Protein AF-A0AAW3F704-F1 (afdb_monomer)

Radius of gyration: 22.55 Å; Cα contacts (8 Å, |Δi|>4): 50; chains: 1; bounding box: 44×55×63 Å

pLDDT: mean 74.62, std 16.4, range [36.03, 94.19]

Foldseek 3Di:
DDDDPPPPPPDPPDPPDDQVLVVDDPVCVVVVVPVLSSVLSRLLVVLVVLLVVLVVLLVVQVVCVVVVHGPDDPVVNVVSVVSNVVSVVSSVVSVVVVVVVVVVVVVVVVVVVVVVD

Structure (mmCIF, N/CA/C/O backbone):
data_AF-A0AAW3F704-F1
#
_entry.id   AF-A0AAW3F704-F1
#
loop_
_atom_site.group_PDB
_atom_site.id
_atom_site.type_symbol
_atom_site.label_atom_id
_atom_site.label_alt_id
_atom_site.label_comp_id
_atom_site.label_asym_id
_atom_site.label_entity_id
_atom_site.label_seq_id
_atom_site.pdbx_PDB_ins_code
_atom_site.Cartn_x
_atom_site.Cartn_y
_atom_site.Cartn_z
_atom_site.occupancy
_atom_site.B_iso_or_equiv
_atom_site.auth_seq_id
_atom_site.auth_comp_id
_atom_site.auth_asym_id
_atom_site.auth_atom_id
_atom_site.pdbx_PDB_model_num
ATOM 1 N N . MET A 1 1 ? -9.699 45.723 25.770 1.00 36.03 1 MET A N 1
ATOM 2 C CA . MET A 1 1 ? -9.445 45.287 24.378 1.00 36.03 1 MET A CA 1
ATOM 3 C C . MET A 1 1 ? -8.127 44.525 24.354 1.00 36.03 1 MET A C 1
ATOM 5 O O . MET A 1 1 ? -7.084 45.159 24.415 1.00 36.03 1 MET A O 1
ATOM 9 N N . CYS A 1 2 ? -8.163 43.190 24.350 1.00 38.41 2 CYS A N 1
ATOM 10 C CA . CYS A 1 2 ? -6.965 42.377 24.109 1.00 38.41 2 CYS A CA 1
ATOM 11 C C . CYS A 1 2 ? -6.758 42.265 22.597 1.00 38.41 2 CYS A C 1
ATOM 13 O O . CYS A 1 2 ? -7.669 41.840 21.892 1.00 38.41 2 CYS A O 1
ATOM 15 N N . LYS A 1 3 ? -5.590 42.683 22.104 1.00 41.91 3 LYS A N 1
ATOM 16 C CA . LYS A 1 3 ? -5.168 42.447 20.721 1.00 41.91 3 LYS A CA 1
ATOM 17 C C . LYS A 1 3 ? -4.599 41.034 20.641 1.00 41.91 3 LYS A C 1
ATOM 19 O O . LYS A 1 3 ? -3.663 40.712 21.364 1.00 41.91 3 LYS A O 1
ATOM 24 N N . THR A 1 4 ? -5.189 40.194 19.803 1.00 47.50 4 THR A N 1
ATOM 25 C CA . THR A 1 4 ? -4.637 38.890 19.439 1.00 47.50 4 THR A CA 1
ATOM 26 C C . THR A 1 4 ? -3.734 39.071 18.228 1.00 47.50 4 THR A C 1
ATOM 28 O O . THR A 1 4 ? -4.213 39.065 17.095 1.00 47.50 4 THR A O 1
ATOM 31 N N . ASP A 1 5 ? -2.433 39.217 18.461 1.00 47.72 5 ASP A N 1
ATOM 32 C CA . ASP A 1 5 ? -1.430 39.003 17.420 1.00 47.72 5 ASP A CA 1
ATOM 33 C C . ASP A 1 5 ? -1.253 37.490 17.255 1.00 47.72 5 ASP A C 1
ATOM 35 O O . ASP A 1 5 ? -0.447 36.852 17.928 1.00 47.72 5 ASP A O 1
ATOM 39 N N . SER A 1 6 ? -2.081 36.887 16.402 1.00 49.78 6 SER A N 1
ATOM 40 C CA . SER A 1 6 ? -1.952 35.482 16.015 1.00 49.78 6 SER A CA 1
ATOM 41 C C . SER A 1 6 ? -1.479 35.396 14.569 1.00 49.78 6 SER A C 1
ATOM 43 O O . SER A 1 6 ? -2.197 34.979 13.667 1.00 49.78 6 SER A O 1
ATOM 45 N N . THR A 1 7 ? -0.239 35.816 14.340 1.00 51.12 7 THR A N 1
ATOM 46 C CA . THR A 1 7 ? 0.554 35.335 13.207 1.00 51.12 7 THR A CA 1
ATOM 47 C C . THR A 1 7 ? 1.442 34.211 13.719 1.00 51.12 7 THR A C 1
ATOM 49 O O . THR A 1 7 ? 2.647 34.375 13.901 1.00 51.12 7 THR A O 1
ATOM 52 N N . LEU A 1 8 ? 0.827 33.058 13.996 1.00 46.28 8 LEU A N 1
ATOM 53 C CA . LEU A 1 8 ? 1.556 31.796 14.006 1.00 46.28 8 LEU A CA 1
ATOM 54 C C . LEU A 1 8 ? 2.045 31.588 12.574 1.00 46.28 8 LEU A C 1
ATOM 56 O O . LEU A 1 8 ? 1.279 31.195 11.696 1.00 46.28 8 LEU A O 1
ATOM 60 N N . GLY A 1 9 ? 3.309 31.940 12.331 1.00 42.88 9 GLY A N 1
ATOM 61 C CA . GLY A 1 9 ? 3.998 31.563 11.109 1.00 42.88 9 GLY A CA 1
ATOM 62 C C . GLY A 1 9 ? 3.819 30.064 10.930 1.00 42.88 9 GLY A C 1
ATOM 63 O O . GLY A 1 9 ? 4.140 29.296 11.838 1.00 42.88 9 GLY A O 1
ATOM 64 N N . ALA A 1 10 ? 3.230 29.663 9.804 1.00 46.06 10 ALA A N 1
ATOM 65 C CA . ALA A 1 10 ? 3.120 28.267 9.434 1.00 46.06 10 ALA A CA 1
ATOM 66 C C . ALA A 1 10 ? 4.542 27.703 9.418 1.00 46.06 10 ALA A C 1
ATOM 68 O O . ALA A 1 10 ? 5.316 27.995 8.507 1.00 46.06 10 ALA A O 1
ATOM 69 N N . ALA A 1 11 ? 4.914 26.979 10.476 1.00 49.53 11 ALA A N 1
ATOM 70 C CA . ALA A 1 11 ? 6.173 26.266 10.513 1.00 49.53 11 ALA A CA 1
ATOM 71 C C . ALA A 1 11 ? 6.177 25.368 9.280 1.00 49.53 11 ALA A C 1
ATOM 73 O O . ALA A 1 11 ? 5.261 24.569 9.091 1.00 49.53 11 ALA A O 1
ATOM 74 N N . GLU A 1 12 ? 7.153 25.571 8.404 1.00 46.78 12 GLU A N 1
ATOM 75 C CA . GLU A 1 12 ? 7.319 24.776 7.201 1.00 46.78 12 GLU A CA 1
ATOM 76 C C . GLU A 1 12 ? 7.592 23.336 7.658 1.00 46.78 12 GLU A C 1
ATOM 78 O O . GLU A 1 12 ? 8.701 22.988 8.071 1.00 46.78 12 GLU A O 1
ATOM 83 N N . ILE A 1 13 ? 6.539 22.513 7.706 1.00 55.41 13 ILE A N 1
ATOM 84 C CA . ILE A 1 13 ? 6.641 21.118 8.124 1.00 55.41 13 ILE A CA 1
ATOM 85 C C . ILE A 1 13 ? 7.405 20.407 7.015 1.00 55.41 13 ILE A C 1
ATOM 87 O O . ILE A 1 13 ? 6.827 19.981 6.013 1.00 55.41 13 ILE A O 1
ATOM 91 N N . LYS A 1 14 ? 8.727 20.294 7.180 1.00 49.22 14 LYS A N 1
ATOM 92 C CA . LYS A 1 14 ? 9.530 19.434 6.315 1.00 49.22 14 LYS A CA 1
ATOM 93 C C . LYS A 1 14 ? 8.952 18.021 6.406 1.00 49.22 14 LYS A C 1
ATOM 95 O O . LYS A 1 14 ? 8.786 17.513 7.519 1.00 49.22 14 LYS A O 1
ATOM 100 N N . PRO A 1 15 ? 8.626 17.381 5.271 1.00 56.09 15 PRO A N 1
ATOM 101 C CA . PRO A 1 15 ? 8.110 16.026 5.299 1.00 56.09 15 PRO A CA 1
ATOM 102 C C . PRO A 1 15 ? 9.142 15.124 5.981 1.00 56.09 15 PRO A C 1
ATOM 104 O O . PRO A 1 15 ? 10.310 15.103 5.597 1.00 56.09 15 PRO A O 1
ATOM 107 N N . VAL A 1 16 ? 8.695 14.386 7.003 1.00 62.69 16 VAL A N 1
ATOM 108 C CA . VAL A 1 16 ? 9.525 13.464 7.804 1.00 62.69 16 VAL A CA 1
ATOM 109 C C . VAL A 1 16 ? 10.198 12.399 6.929 1.00 62.69 16 VAL A C 1
ATOM 111 O O . VAL A 1 16 ? 11.218 11.835 7.312 1.00 62.69 16 VAL A O 1
ATOM 114 N N . VAL A 1 17 ? 9.662 12.148 5.731 1.00 67.44 17 VAL A N 1
ATOM 115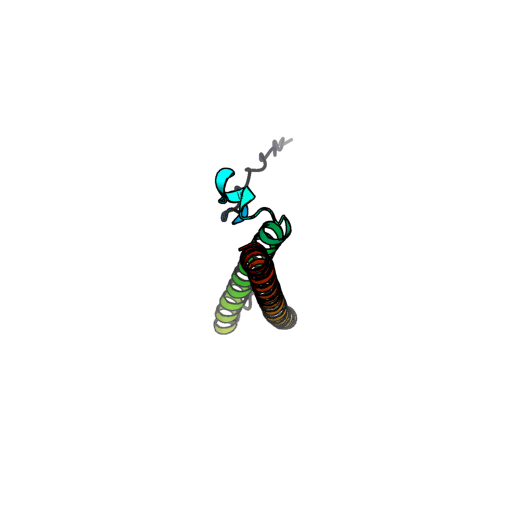 C CA . VAL A 1 17 ? 10.228 11.213 4.763 1.00 67.44 17 VAL A CA 1
ATOM 116 C C . VAL A 1 17 ? 10.281 11.877 3.384 1.00 67.44 17 VAL A C 1
ATOM 118 O O . VAL A 1 17 ? 9.253 12.290 2.845 1.00 67.44 17 VAL A O 1
ATOM 121 N N . GLN A 1 18 ? 11.487 12.001 2.825 1.00 68.25 18 GLN A N 1
ATOM 122 C CA . GLN A 1 18 ? 11.698 12.490 1.458 1.00 68.25 18 GLN A CA 1
ATOM 123 C C . GLN A 1 18 ? 11.183 11.468 0.448 1.00 68.25 18 GLN A C 1
ATOM 125 O O . GLN A 1 18 ? 11.294 10.259 0.681 1.00 68.25 18 GLN A O 1
ATOM 130 N N . ARG A 1 19 ? 10.634 11.937 -0.679 1.00 66.38 19 ARG A N 1
ATOM 131 C CA . ARG A 1 19 ? 10.177 11.016 -1.720 1.00 66.38 19 ARG A CA 1
ATOM 132 C C . ARG A 1 19 ? 11.397 10.300 -2.292 1.00 66.38 19 ARG A C 1
ATOM 134 O O . ARG A 1 19 ? 12.449 10.924 -2.433 1.00 66.38 19 ARG A O 1
ATOM 141 N N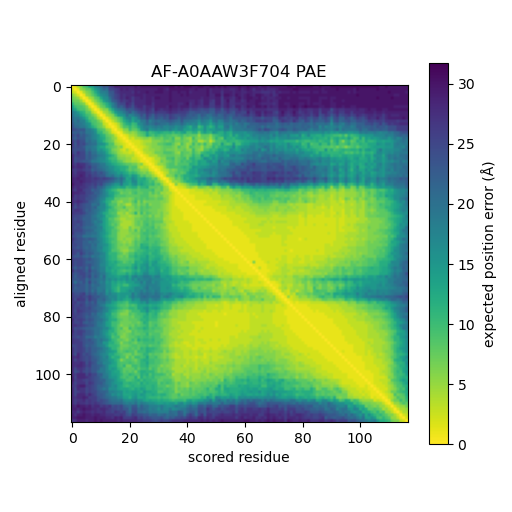 . PRO A 1 20 ? 11.298 9.015 -2.656 1.00 68.56 20 PRO A N 1
ATOM 142 C CA . PRO A 1 20 ? 12.451 8.307 -3.189 1.00 68.56 20 PRO A CA 1
ATOM 143 C C . PRO A 1 20 ? 13.004 8.949 -4.468 1.00 68.56 20 PRO A C 1
ATOM 145 O O . PRO A 1 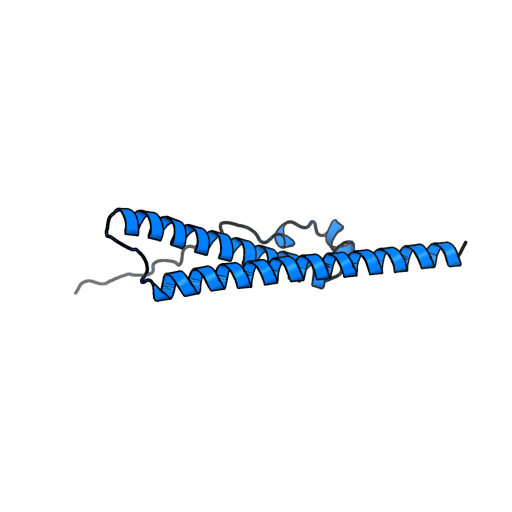20 ? 14.210 8.894 -4.682 1.00 68.56 20 PRO A O 1
ATOM 148 N N . SER A 1 21 ? 12.157 9.609 -5.274 1.00 65.94 21 SER A N 1
ATOM 149 C CA . SER A 1 21 ? 12.598 10.381 -6.444 1.00 65.94 21 SER A CA 1
ATOM 150 C C . SER A 1 21 ? 13.576 11.497 -6.106 1.00 65.94 21 SER A C 1
ATOM 152 O O . SER A 1 21 ? 14.477 11.775 -6.886 1.00 65.94 21 SER A O 1
ATOM 154 N N . ASP A 1 22 ? 13.421 12.110 -4.934 1.00 69.31 22 ASP A N 1
ATOM 155 C CA . ASP A 1 22 ? 14.225 13.256 -4.501 1.00 69.31 22 ASP A CA 1
ATOM 156 C C . ASP A 1 22 ? 15.653 12.828 -4.112 1.00 69.31 22 ASP A C 1
ATOM 158 O O . ASP A 1 22 ? 16.522 13.666 -3.889 1.00 69.31 22 ASP A O 1
ATOM 162 N N . ARG A 1 23 ? 15.896 11.512 -4.026 1.00 68.50 23 ARG A N 1
ATOM 163 C CA . ARG A 1 23 ? 17.188 10.898 -3.697 1.00 68.50 23 ARG A CA 1
ATOM 164 C C . ARG A 1 23 ? 17.936 10.375 -4.925 1.00 68.50 23 ARG A C 1
ATOM 166 O O . ARG A 1 23 ? 19.052 9.882 -4.772 1.00 68.50 23 ARG A O 1
ATOM 173 N N . ILE A 1 24 ? 17.325 10.413 -6.110 1.00 67.69 24 ILE A N 1
ATOM 174 C CA . ILE A 1 24 ? 17.959 9.940 -7.343 1.00 67.69 24 ILE A CA 1
ATOM 175 C C . ILE A 1 24 ? 18.931 11.019 -7.818 1.00 67.69 24 ILE A C 1
ATOM 177 O O . ILE A 1 24 ? 18.535 12.158 -8.056 1.00 67.69 24 ILE A O 1
ATOM 181 N N . ASP A 1 25 ? 20.207 10.655 -7.954 1.00 67.12 25 ASP A N 1
ATOM 182 C CA . ASP A 1 25 ? 21.221 11.543 -8.523 1.00 67.12 25 ASP A CA 1
ATOM 183 C C . ASP A 1 25 ? 20.834 11.915 -9.971 1.00 67.12 25 ASP A C 1
ATOM 185 O O . ASP A 1 25 ? 20.499 11.013 -10.751 1.00 67.12 25 ASP A O 1
ATOM 189 N N . PRO A 1 26 ? 20.899 13.200 -10.365 1.00 62.38 26 PRO A N 1
ATOM 190 C CA . PRO A 1 26 ? 20.650 13.633 -11.739 1.00 62.38 26 PRO A CA 1
ATOM 191 C C . PRO A 1 26 ? 21.432 12.845 -12.803 1.00 62.38 26 PRO A C 1
ATOM 193 O O . PRO A 1 26 ? 20.912 12.622 -13.893 1.00 62.38 26 PRO A O 1
ATOM 196 N N . ALA A 1 27 ? 22.644 12.371 -12.494 1.00 61.34 27 ALA A N 1
ATOM 197 C CA . ALA A 1 27 ? 23.456 11.549 -13.392 1.00 61.34 27 ALA A CA 1
ATOM 198 C C . ALA A 1 27 ? 22.871 10.142 -13.624 1.00 61.34 27 ALA A C 1
ATOM 200 O O . ALA A 1 27 ? 23.080 9.549 -14.680 1.00 61.34 27 ALA A O 1
ATOM 201 N N . HIS A 1 28 ? 22.102 9.617 -12.666 1.00 58.69 28 HIS A N 1
ATOM 202 C CA . HIS A 1 28 ? 21.387 8.344 -12.786 1.00 58.69 28 HIS A CA 1
ATOM 203 C C . HIS A 1 28 ? 19.949 8.520 -13.296 1.00 58.69 28 HIS A C 1
ATOM 205 O O . HIS A 1 28 ? 19.315 7.540 -13.687 1.00 58.69 28 HIS A O 1
ATOM 211 N N . ALA A 1 29 ? 19.433 9.753 -13.358 1.00 56.59 29 ALA A N 1
ATOM 212 C CA . ALA A 1 29 ? 18.095 10.042 -13.872 1.00 56.59 29 ALA A CA 1
ATOM 213 C C . ALA A 1 29 ? 17.921 9.630 -15.347 1.00 56.59 29 ALA A C 1
ATOM 215 O O . ALA A 1 29 ? 16.822 9.240 -15.727 1.00 56.59 29 ALA A O 1
ATOM 216 N N . ALA A 1 30 ? 19.004 9.624 -16.136 1.00 55.88 30 ALA A N 1
ATOM 217 C CA . ALA A 1 30 ? 19.030 9.134 -17.519 1.00 55.88 30 ALA A CA 1
ATOM 218 C C . ALA A 1 30 ? 18.917 7.596 -17.642 1.00 55.88 30 ALA A C 1
ATOM 220 O O . ALA A 1 30 ? 18.553 7.078 -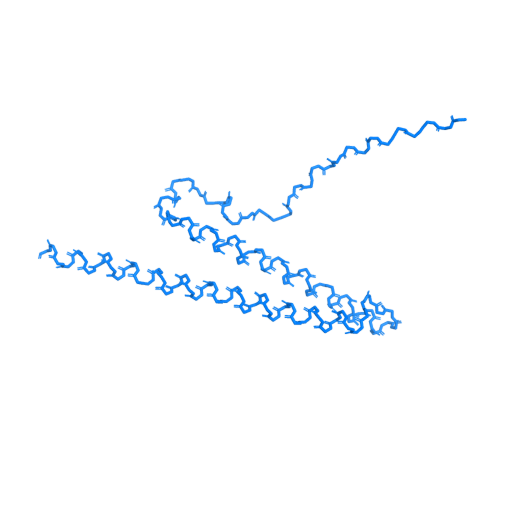18.690 1.00 55.88 30 ALA A O 1
ATOM 221 N N . VAL A 1 31 ? 19.189 6.838 -16.573 1.00 55.06 31 VAL A N 1
ATOM 222 C CA . VAL A 1 31 ? 18.881 5.392 -16.511 1.00 55.06 31 VAL A CA 1
ATOM 223 C C . VAL A 1 31 ? 17.436 5.181 -16.046 1.00 55.06 31 VAL A C 1
ATOM 225 O O . VAL A 1 31 ? 16.752 4.256 -16.477 1.00 55.06 31 VAL A O 1
ATOM 228 N N . VAL A 1 32 ? 16.935 6.091 -15.207 1.00 5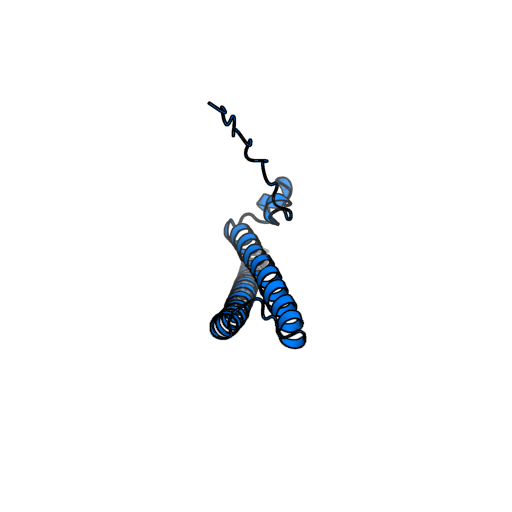4.75 32 VAL A N 1
ATOM 229 C CA . VAL A 1 32 ? 15.545 6.142 -14.723 1.00 54.75 32 VAL A CA 1
ATOM 230 C C . VAL A 1 32 ? 14.646 6.953 -15.681 1.00 54.75 32 VAL A C 1
ATOM 232 O O . VAL A 1 32 ? 13.538 7.344 -15.328 1.00 54.75 32 VAL A O 1
ATOM 235 N N . GLU A 1 33 ? 15.072 7.179 -16.929 1.00 52.75 33 GLU A N 1
ATOM 236 C CA . GLU A 1 33 ? 14.466 8.133 -17.879 1.00 52.75 33 GLU A CA 1
ATOM 237 C C . GLU A 1 33 ? 13.074 7.738 -18.399 1.00 52.75 33 GLU A C 1
ATOM 239 O O . GLU A 1 33 ? 12.487 8.390 -19.260 1.00 52.75 33 GLU A O 1
ATOM 244 N N . SER A 1 34 ? 12.462 6.710 -17.821 1.00 59.38 34 SER A N 1
ATOM 245 C CA . SER A 1 34 ? 11.016 6.613 -17.865 1.00 59.38 34 SER A CA 1
ATOM 246 C C . SER A 1 34 ? 10.459 7.426 -16.698 1.00 59.38 34 SER A C 1
ATOM 248 O O . SER A 1 34 ? 10.417 6.956 -15.568 1.00 59.38 34 SER A O 1
ATOM 250 N N . GLY A 1 35 ? 9.930 8.630 -16.949 1.00 61.44 35 GLY A N 1
ATOM 251 C CA . GLY A 1 35 ? 9.161 9.384 -15.937 1.00 61.44 35 GLY A CA 1
ATOM 252 C C . GLY A 1 35 ? 8.052 8.551 -15.256 1.00 61.44 35 GLY A C 1
ATOM 253 O O . GLY A 1 35 ? 7.584 8.880 -14.171 1.00 61.44 35 GLY A O 1
ATOM 254 N N . ARG A 1 36 ? 7.692 7.408 -15.855 1.00 67.06 36 ARG A N 1
ATOM 255 C CA . ARG A 1 36 ? 6.864 6.342 -15.281 1.00 67.06 36 ARG A CA 1
ATOM 256 C C . ARG A 1 36 ? 7.496 5.642 -14.064 1.00 67.06 36 ARG A C 1
ATOM 258 O O . ARG A 1 36 ? 6.777 5.435 -13.099 1.00 67.06 36 ARG A O 1
ATOM 265 N N . ALA A 1 37 ? 8.796 5.335 -14.060 1.00 71.62 37 ALA A N 1
ATOM 266 C CA . ALA A 1 37 ? 9.500 4.729 -12.922 1.00 71.62 37 ALA A CA 1
ATOM 267 C C . ALA A 1 37 ? 9.514 5.648 -11.691 1.00 71.62 37 ALA A C 1
ATOM 269 O O . ALA A 1 37 ? 9.250 5.214 -10.573 1.00 71.62 37 ALA A O 1
ATOM 270 N N . ILE A 1 38 ? 9.770 6.941 -11.908 1.00 73.62 38 ILE A N 1
ATOM 271 C CA . ILE A 1 38 ? 9.750 7.961 -10.851 1.00 73.62 38 ILE A CA 1
ATOM 272 C C . ILE A 1 38 ? 8.344 8.106 -10.264 1.00 73.62 38 ILE A C 1
ATOM 274 O O . ILE A 1 38 ? 8.180 8.131 -9.043 1.00 73.62 38 ILE A O 1
ATOM 278 N N . ASN A 1 39 ? 7.325 8.182 -11.125 1.00 75.94 39 ASN A N 1
ATOM 279 C CA . ASN A 1 39 ? 5.934 8.268 -10.684 1.00 75.94 39 ASN A CA 1
ATOM 280 C C . ASN A 1 39 ? 5.536 7.034 -9.876 1.00 75.94 39 ASN A C 1
ATOM 282 O O . ASN A 1 39 ? 5.017 7.180 -8.774 1.00 75.94 39 ASN A O 1
ATOM 286 N N . LEU A 1 40 ? 5.852 5.842 -10.375 1.00 81.69 40 LEU A N 1
ATOM 287 C CA . LEU A 1 40 ? 5.587 4.581 -9.696 1.00 81.69 40 LEU A CA 1
ATOM 288 C C . LEU A 1 40 ? 6.235 4.514 -8.317 1.00 81.69 40 LEU A C 1
ATOM 290 O O . LEU A 1 40 ? 5.575 4.211 -7.324 1.00 81.69 40 LEU A O 1
ATOM 294 N N . LEU A 1 41 ? 7.521 4.848 -8.238 1.00 79.50 41 LEU A N 1
ATOM 295 C CA . LEU A 1 41 ? 8.259 4.827 -6.988 1.00 79.50 41 LEU A CA 1
ATOM 296 C C . LEU A 1 41 ? 7.650 5.808 -5.975 1.00 79.50 41 LEU A C 1
ATOM 298 O O . LEU A 1 41 ? 7.498 5.483 -4.799 1.00 79.50 41 LEU A O 1
ATOM 302 N N . ASN A 1 42 ? 7.225 6.983 -6.438 1.00 82.12 42 ASN A N 1
ATOM 303 C CA . ASN A 1 42 ? 6.547 7.972 -5.608 1.00 82.12 42 ASN A CA 1
ATOM 304 C C . ASN A 1 42 ? 5.142 7.538 -5.173 1.00 82.12 42 ASN A C 1
ATOM 306 O O . ASN A 1 42 ? 4.760 7.797 -4.030 1.00 82.12 42 ASN A O 1
ATOM 310 N N . HIS A 1 43 ? 4.371 6.894 -6.049 1.00 84.06 43 HIS A N 1
ATOM 311 C CA . HIS A 1 43 ? 3.034 6.391 -5.739 1.00 84.06 43 HIS A CA 1
ATOM 312 C C . HIS A 1 43 ? 3.086 5.226 -4.752 1.00 84.06 43 HIS A C 1
ATOM 314 O O . HIS A 1 43 ? 2.424 5.276 -3.716 1.00 84.06 43 HIS A O 1
ATOM 320 N N . THR A 1 44 ? 3.953 4.249 -5.009 1.00 86.56 44 THR A N 1
ATOM 321 C CA . THR A 1 44 ? 4.205 3.103 -4.124 1.00 86.56 44 THR A CA 1
ATOM 322 C C . THR A 1 44 ? 4.665 3.577 -2.749 1.00 86.56 44 THR A C 1
ATOM 324 O O . THR A 1 44 ? 4.152 3.149 -1.719 1.00 86.56 44 THR A O 1
ATOM 327 N N . PHE A 1 45 ? 5.582 4.542 -2.707 1.00 84.44 45 PHE A N 1
ATOM 328 C CA . PHE A 1 45 ? 6.047 5.121 -1.453 1.00 84.44 45 PHE A CA 1
ATOM 329 C C . PHE A 1 45 ? 4.942 5.840 -0.670 1.00 84.44 45 PHE A C 1
ATOM 331 O O . PHE A 1 45 ? 4.848 5.690 0.548 1.00 84.44 45 PHE A O 1
ATOM 338 N N . ARG A 1 46 ? 4.069 6.593 -1.350 1.00 86.62 46 ARG A N 1
ATOM 339 C CA . ARG A 1 46 ? 2.896 7.205 -0.708 1.00 86.62 46 ARG A CA 1
ATOM 340 C C . ARG A 1 46 ? 1.936 6.150 -0.167 1.00 86.62 46 ARG A C 1
ATOM 342 O O . ARG A 1 46 ? 1.440 6.331 0.942 1.00 86.62 46 ARG A O 1
ATOM 349 N N . ALA A 1 47 ? 1.712 5.062 -0.905 1.00 89.81 47 ALA A N 1
ATOM 350 C CA . ALA A 1 47 ? 0.890 3.948 -0.446 1.00 89.81 47 ALA A CA 1
ATOM 351 C C . ALA A 1 47 ? 1.481 3.309 0.821 1.00 89.81 47 ALA A C 1
ATOM 353 O O . ALA A 1 47 ? 0.766 3.134 1.801 1.00 89.81 47 ALA A O 1
ATOM 354 N N . LEU A 1 48 ? 2.798 3.081 0.868 1.00 88.56 48 LEU A N 1
ATOM 355 C CA . LEU A 1 48 ? 3.500 2.572 2.055 1.00 88.56 48 LEU A CA 1
ATOM 356 C C . LEU A 1 48 ? 3.398 3.510 3.266 1.00 88.56 48 LEU A C 1
ATOM 358 O O . LEU A 1 48 ? 3.162 3.051 4.384 1.00 88.56 48 LEU A O 1
ATOM 362 N N . ILE A 1 49 ? 3.526 4.826 3.066 1.00 90.25 49 ILE A N 1
ATOM 363 C CA . ILE A 1 49 ? 3.322 5.805 4.145 1.00 90.25 49 ILE A CA 1
ATOM 364 C C . ILE A 1 49 ? 1.881 5.752 4.660 1.00 90.25 49 ILE A C 1
ATOM 366 O O . ILE A 1 49 ? 1.673 5.743 5.875 1.00 90.25 49 ILE A O 1
ATOM 370 N N . ALA A 1 50 ? 0.900 5.712 3.755 1.00 89.88 50 ALA A N 1
ATOM 371 C CA . ALA A 1 50 ? -0.509 5.638 4.116 1.00 89.88 50 ALA A CA 1
ATOM 372 C C . ALA A 1 50 ? -0.820 4.342 4.879 1.00 89.88 50 ALA A C 1
ATOM 374 O O . ALA A 1 50 ? -1.426 4.405 5.946 1.00 89.88 50 ALA A O 1
ATOM 375 N N . MET A 1 51 ? -0.312 3.196 4.414 1.00 91.94 51 MET A N 1
ATOM 376 C CA . MET A 1 51 ? -0.448 1.916 5.111 1.00 91.94 51 MET A CA 1
ATOM 377 C C . MET A 1 51 ? 0.139 1.974 6.525 1.00 91.94 51 MET A C 1
ATOM 379 O O . MET A 1 51 ? -0.518 1.586 7.487 1.00 91.94 51 MET A O 1
ATOM 383 N N . ASN A 1 52 ? 1.343 2.529 6.687 1.00 91.81 52 ASN A N 1
ATOM 384 C CA . ASN A 1 52 ? 1.962 2.685 8.004 1.00 91.81 52 ASN A CA 1
ATOM 385 C C . ASN A 1 52 ? 1.138 3.591 8.938 1.00 91.81 52 ASN A C 1
ATOM 387 O O . ASN A 1 52 ? 1.027 3.322 10.133 1.00 91.81 52 ASN A O 1
ATOM 391 N N . ALA A 1 53 ? 0.553 4.670 8.413 1.00 90.81 53 ALA A N 1
ATOM 392 C CA . ALA A 1 53 ? -0.310 5.550 9.195 1.00 90.81 53 ALA A CA 1
ATOM 393 C C . ALA A 1 53 ? -1.594 4.834 9.645 1.00 90.81 53 ALA A C 1
ATOM 395 O O . ALA A 1 53 ? -1.938 4.891 10.825 1.00 90.81 53 ALA A O 1
ATOM 396 N N . VAL A 1 54 ? -2.258 4.113 8.737 1.00 92.94 54 VAL A N 1
ATOM 397 C CA . VAL A 1 54 ? -3.472 3.348 9.049 1.00 92.94 54 VAL A CA 1
ATOM 398 C C . VAL A 1 54 ? -3.186 2.243 10.065 1.00 92.94 54 VAL A C 1
ATOM 400 O O . VAL A 1 54 ? -3.899 2.130 11.060 1.00 92.94 54 VAL A O 1
ATOM 403 N N . ALA A 1 55 ? -2.099 1.488 9.888 1.00 92.12 55 ALA A N 1
ATOM 404 C CA . ALA A 1 55 ? -1.694 0.444 10.826 1.00 92.12 55 ALA A CA 1
ATOM 405 C C . ALA A 1 55 ? -1.478 0.994 12.246 1.00 92.12 55 ALA A C 1
ATOM 407 O O . ALA A 1 55 ? -1.900 0.376 13.220 1.00 92.12 55 ALA A O 1
ATOM 408 N N . LYS A 1 56 ? -0.876 2.183 12.385 1.00 92.44 56 LYS A N 1
ATOM 409 C CA . LYS A 1 56 ? -0.713 2.844 13.692 1.00 92.44 56 LYS A CA 1
ATOM 410 C C . LYS A 1 56 ? -2.044 3.208 14.341 1.00 92.44 56 LYS A C 1
ATOM 412 O O . LYS A 1 56 ? -2.182 3.023 15.547 1.00 92.44 56 LYS A O 1
ATOM 417 N N . VAL A 1 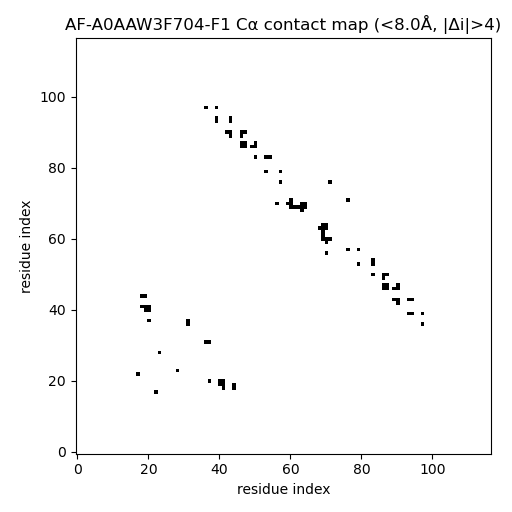57 ? -3.010 3.700 13.563 1.00 91.75 57 VAL A N 1
ATOM 418 C CA . VAL A 1 57 ? -4.358 4.001 14.071 1.00 91.75 57 VAL A CA 1
ATOM 419 C C . VAL A 1 57 ? -5.048 2.724 14.541 1.00 91.75 57 VAL A C 1
ATOM 421 O O . VAL A 1 57 ? -5.580 2.707 15.646 1.00 91.75 57 VAL A O 1
ATOM 424 N N . LEU A 1 58 ? -4.986 1.645 13.756 1.00 92.38 58 LEU A N 1
ATOM 425 C CA . LEU A 1 58 ? -5.581 0.357 14.119 1.00 92.38 58 LEU A CA 1
ATOM 426 C C . LEU A 1 58 ? -4.931 -0.254 15.368 1.00 92.38 58 LEU A C 1
ATOM 428 O O . LEU A 1 58 ? -5.640 -0.701 16.264 1.00 92.38 58 LEU A O 1
ATOM 432 N N . MET A 1 59 ? -3.600 -0.206 15.486 1.00 91.69 59 MET A N 1
ATOM 433 C CA . MET A 1 59 ? -2.900 -0.659 16.697 1.00 91.69 59 MET A CA 1
ATOM 434 C C . MET A 1 59 ? -3.324 0.140 17.932 1.00 91.69 59 MET A C 1
ATOM 436 O O . MET A 1 59 ? -3.619 -0.439 18.975 1.00 91.69 59 MET A O 1
ATOM 440 N N . ALA A 1 60 ? -3.383 1.468 17.816 1.00 90.38 60 ALA A N 1
ATOM 441 C CA . ALA A 1 60 ? -3.823 2.322 18.911 1.00 90.38 60 ALA A CA 1
ATOM 442 C C . ALA A 1 60 ? -5.298 2.059 19.272 1.00 90.38 60 ALA A C 1
ATOM 444 O O . ALA A 1 60 ? -5.644 2.049 20.451 1.00 90.38 60 ALA A O 1
ATOM 445 N N . ASN A 1 61 ? -6.150 1.784 18.277 1.00 91.88 61 ASN A N 1
ATOM 446 C CA . ASN A 1 61 ? -7.538 1.393 18.501 1.00 91.88 61 ASN A CA 1
ATOM 447 C C . ASN A 1 61 ? -7.660 0.055 19.237 1.00 91.88 61 ASN A C 1
ATOM 449 O O . ASN A 1 61 ? -8.481 -0.047 20.139 1.00 91.88 61 ASN A O 1
ATOM 453 N N . GLY A 1 62 ? -6.829 -0.938 18.904 1.00 90.00 62 GLY A N 1
ATOM 454 C CA . GLY A 1 62 ? -6.774 -2.220 19.614 1.00 90.00 62 GLY A CA 1
ATOM 455 C C . GLY A 1 62 ? -6.438 -2.047 21.097 1.00 90.00 62 GLY A C 1
ATOM 456 O O . GLY A 1 62 ? -7.173 -2.524 21.953 1.00 90.00 62 GLY A O 1
ATOM 457 N N . ILE A 1 63 ? -5.405 -1.254 21.407 1.00 91.62 63 ILE A N 1
ATOM 458 C CA . ILE A 1 63 ? -5.046 -0.913 22.797 1.00 91.62 63 ILE A CA 1
ATOM 459 C C . ILE A 1 63 ? -6.201 -0.179 23.496 1.00 91.62 63 ILE A C 1
ATOM 461 O O . ILE A 1 63 ? -6.504 -0.442 24.660 1.00 91.62 63 ILE A O 1
ATOM 465 N N . GLY A 1 64 ? -6.857 0.741 22.783 1.00 90.19 64 GLY A N 1
ATOM 466 C CA . GLY A 1 64 ? -8.038 1.446 23.269 1.00 90.19 64 GLY A CA 1
ATOM 467 C C . GLY A 1 64 ? -9.189 0.497 23.600 1.00 90.19 64 GLY A C 1
ATOM 468 O O . GLY A 1 64 ? -9.760 0.590 24.683 1.00 90.19 64 GLY A O 1
ATOM 469 N N . ASN A 1 65 ? -9.489 -0.455 22.716 1.00 89.69 65 ASN A N 1
ATOM 470 C CA . ASN A 1 65 ? -10.505 -1.488 22.924 1.00 89.69 65 ASN A CA 1
ATOM 471 C C . ASN A 1 65 ? -10.224 -2.320 24.180 1.00 89.69 65 ASN A C 1
ATOM 473 O O . ASN A 1 65 ? -11.122 -2.480 25.007 1.00 89.69 65 ASN A O 1
ATOM 477 N N . ASP A 1 66 ? -8.979 -2.764 24.374 1.00 91.62 66 ASP A N 1
ATOM 478 C CA . ASP A 1 66 ? -8.567 -3.529 25.561 1.00 91.62 66 ASP A CA 1
ATOM 479 C C . ASP A 1 66 ? -8.756 -2.733 26.867 1.00 91.62 66 ASP A C 1
ATOM 481 O O . ASP A 1 66 ? -8.997 -3.300 27.933 1.00 91.62 66 ASP A O 1
ATOM 485 N N . CYS A 1 67 ? -8.688 -1.402 26.779 1.00 92.12 67 CYS A N 1
ATOM 486 C CA . CYS A 1 67 ? -8.883 -0.471 27.891 1.00 92.12 67 CYS A CA 1
ATOM 487 C C . CYS A 1 67 ? -10.327 0.065 28.004 1.00 92.12 67 CYS A C 1
ATOM 489 O O . CYS A 1 67 ? -10.594 0.925 28.846 1.00 92.12 67 CYS A O 1
ATOM 491 N N . GLY A 1 68 ? -11.259 -0.385 27.154 1.00 89.19 68 GLY A N 1
ATOM 492 C CA . GLY A 1 68 ? -12.634 0.127 27.091 1.00 89.19 68 GLY A CA 1
ATOM 493 C C . GLY A 1 68 ? -12.768 1.561 26.555 1.00 89.19 68 GLY A C 1
ATOM 494 O O . GLY A 1 68 ? -13.803 2.197 26.746 1.00 89.19 68 GLY A O 1
ATOM 495 N N . GLN A 1 69 ? -11.731 2.083 25.898 1.00 90.12 69 GLN A N 1
ATOM 496 C CA . GLN A 1 69 ? -11.661 3.414 25.289 1.00 90.12 69 GLN A CA 1
ATOM 497 C C . GLN A 1 69 ? -11.200 3.330 23.820 1.00 90.12 69 GLN A C 1
ATOM 499 O O . GLN A 1 69 ? -10.075 3.728 23.506 1.00 90.12 69 GLN A O 1
ATOM 504 N N . PRO A 1 70 ? -12.034 2.801 22.904 1.00 87.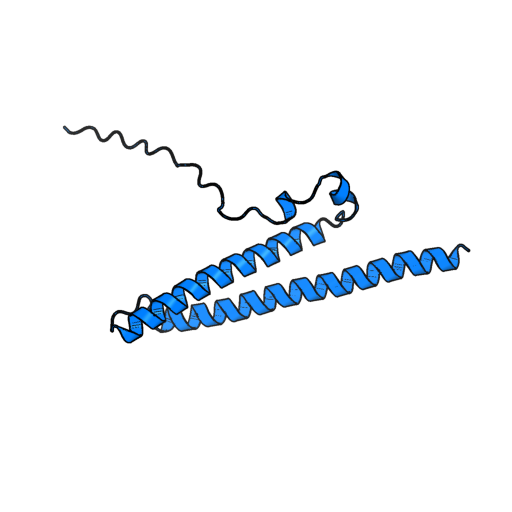19 70 PRO A N 1
ATOM 505 C CA . PRO A 1 70 ? -11.719 2.785 21.477 1.00 87.19 70 PRO A CA 1
ATOM 506 C C . PRO A 1 70 ? -11.427 4.187 20.942 1.00 87.19 70 PRO A C 1
ATOM 508 O O . PRO A 1 70 ? -12.083 5.164 21.306 1.00 87.19 70 PRO A O 1
ATOM 511 N N . ILE A 1 71 ? -10.460 4.266 20.030 1.00 87.12 71 ILE A N 1
ATOM 512 C CA . ILE A 1 71 ? -10.049 5.522 19.390 1.00 87.12 71 ILE A CA 1
ATOM 513 C C . ILE A 1 71 ? -10.887 5.784 18.135 1.00 87.12 71 ILE A C 1
ATOM 515 O O . ILE A 1 71 ? -11.123 6.936 17.772 1.00 87.12 71 ILE A O 1
ATOM 519 N N . VAL A 1 72 ? -11.356 4.724 17.472 1.00 86.69 72 VAL A N 1
ATOM 520 C CA . VAL A 1 72 ? -12.232 4.808 16.304 1.00 86.69 72 VAL A CA 1
ATOM 521 C C . VAL A 1 72 ? -13.467 3.927 16.485 1.00 86.69 72 VAL A C 1
ATOM 523 O O . VAL A 1 72 ? -13.435 2.901 17.157 1.00 86.69 72 VAL A O 1
ATOM 526 N N . ALA A 1 73 ? -14.582 4.338 15.881 1.00 83.69 73 ALA A N 1
ATOM 527 C CA . ALA A 1 73 ? -15.799 3.531 15.857 1.00 83.69 73 ALA A CA 1
ATOM 528 C C . ALA A 1 73 ? -15.630 2.301 14.942 1.00 83.69 73 ALA A C 1
ATOM 530 O O . ALA A 1 73 ? -14.880 2.348 13.967 1.00 83.69 73 ALA A O 1
ATOM 531 N N . GLY A 1 74 ? -16.365 1.214 15.208 1.00 77.81 74 GLY A N 1
ATOM 532 C CA . GLY A 1 74 ? -16.188 -0.063 14.493 1.00 77.81 74 GLY A CA 1
ATOM 533 C C . GLY A 1 74 ? -16.405 -0.000 12.971 1.00 77.81 74 GLY A C 1
ATOM 534 O O . GLY A 1 74 ? -15.763 -0.726 12.219 1.00 77.81 74 GLY A O 1
ATOM 535 N N . ASN A 1 75 ? -17.247 0.912 12.477 1.00 83.12 75 ASN A N 1
ATOM 536 C CA . ASN A 1 75 ? -17.406 1.152 11.036 1.00 83.12 75 ASN A CA 1
ATOM 537 C C . ASN A 1 75 ? -16.174 1.824 10.399 1.00 83.12 75 ASN A C 1
ATOM 539 O O . ASN A 1 75 ? -15.882 1.590 9.229 1.00 83.12 75 ASN A O 1
ATOM 543 N N . ILE A 1 76 ? -15.452 2.650 11.161 1.00 89.06 76 ILE A N 1
ATOM 544 C CA . ILE A 1 76 ? -14.198 3.276 10.728 1.00 89.06 76 ILE A CA 1
ATOM 545 C C . ILE A 1 76 ? -13.073 2.242 10.749 1.00 89.06 76 ILE A C 1
ATOM 547 O O . ILE A 1 76 ? -12.272 2.212 9.824 1.00 89.06 76 ILE A O 1
ATOM 551 N N . GLU A 1 77 ? -13.037 1.367 11.756 1.00 90.44 77 GLU A N 1
ATOM 552 C CA . GLU A 1 77 ? -12.077 0.260 11.823 1.00 90.44 77 GLU A CA 1
ATOM 553 C C . GLU A 1 77 ? -12.160 -0.644 10.584 1.00 90.44 77 GLU A C 1
ATOM 555 O O . GLU A 1 77 ? -11.142 -0.864 9.929 1.00 90.44 77 GLU A O 1
ATOM 560 N N . GLY A 1 78 ? -13.368 -1.075 10.200 1.00 90.06 78 GLY A N 1
ATOM 561 C CA . GLY A 1 78 ? -13.575 -1.857 8.975 1.00 90.06 78 GLY A CA 1
ATOM 562 C C . GLY A 1 78 ? -13.085 -1.130 7.718 1.00 90.06 78 GLY A C 1
ATOM 563 O O . GLY A 1 78 ? -12.299 -1.682 6.954 1.00 90.06 78 GLY A O 1
ATOM 564 N N . GLY A 1 79 ? -13.449 0.147 7.550 1.00 93.19 79 GLY A N 1
ATOM 565 C CA . GLY A 1 79 ? -12.998 0.941 6.401 1.00 93.19 79 GLY A CA 1
ATOM 566 C C . GLY A 1 79 ? -11.482 1.180 6.358 1.00 93.19 79 GLY A C 1
ATOM 567 O O . GLY A 1 79 ? -10.902 1.277 5.279 1.00 93.19 79 GLY A O 1
ATOM 568 N N . LEU A 1 80 ? -10.816 1.253 7.514 1.00 92.69 80 LEU A N 1
ATOM 569 C CA . LEU A 1 80 ? -9.356 1.351 7.602 1.00 92.69 80 LEU A CA 1
ATOM 570 C C . LEU A 1 80 ? -8.671 0.034 7.207 1.00 92.69 80 LEU A C 1
ATOM 572 O O . LEU A 1 80 ? -7.636 0.066 6.541 1.00 92.69 80 LEU A O 1
ATOM 576 N N . ILE A 1 81 ? -9.248 -1.111 7.571 1.00 93.00 81 ILE A N 1
ATOM 577 C CA . ILE A 1 81 ? -8.765 -2.425 7.127 1.00 93.00 81 ILE A CA 1
ATOM 578 C C . ILE A 1 81 ? -8.928 -2.561 5.607 1.00 93.00 81 ILE A C 1
ATOM 580 O O . ILE A 1 81 ? -7.964 -2.904 4.924 1.00 93.00 81 ILE A O 1
ATOM 584 N N . ASP A 1 82 ? -10.090 -2.205 5.059 1.00 94.19 82 ASP A N 1
ATOM 585 C CA . ASP A 1 82 ? -10.325 -2.229 3.609 1.00 94.19 82 ASP A CA 1
ATOM 586 C C . ASP A 1 82 ? -9.359 -1.296 2.863 1.00 94.19 82 ASP A C 1
ATOM 588 O O . ASP A 1 82 ? -8.823 -1.646 1.809 1.00 94.19 82 ASP A O 1
ATOM 592 N N . ALA A 1 83 ? -9.076 -0.118 3.430 1.00 92.62 83 ALA A N 1
ATOM 593 C CA . ALA A 1 83 ? -8.094 0.807 2.877 1.00 92.62 83 ALA A CA 1
ATOM 594 C C . ALA A 1 83 ? -6.676 0.214 2.870 1.00 92.62 83 ALA A C 1
ATOM 596 O O . ALA A 1 83 ? -5.950 0.425 1.899 1.00 92.62 83 ALA A O 1
ATOM 597 N N . LEU A 1 84 ? -6.274 -0.537 3.906 1.00 93.31 84 LEU A N 1
ATOM 598 C CA . LEU A 1 84 ? -4.987 -1.242 3.916 1.00 93.31 84 LEU A CA 1
ATOM 599 C C . LEU A 1 84 ? -4.888 -2.251 2.776 1.00 93.31 84 LEU A C 1
ATOM 601 O O . LEU A 1 84 ? -3.881 -2.243 2.075 1.00 93.31 84 LEU A O 1
ATOM 605 N N . VAL A 1 85 ? -5.930 -3.060 2.573 1.00 93.12 85 VAL A N 1
ATOM 606 C CA . VAL A 1 85 ? -5.978 -4.056 1.492 1.00 93.12 85 VAL A CA 1
ATOM 607 C C . VAL A 1 85 ? -5.898 -3.371 0.126 1.00 93.12 85 VAL A C 1
ATOM 609 O O . VAL A 1 85 ? -5.053 -3.708 -0.698 1.00 93.12 85 VAL A O 1
ATOM 612 N N . CYS A 1 86 ? -6.697 -2.326 -0.099 1.00 93.25 86 CYS A N 1
ATOM 613 C CA . CYS A 1 86 ? -6.668 -1.591 -1.366 1.00 93.25 86 CYS A CA 1
ATOM 614 C C . CYS A 1 86 ? -5.297 -0.946 -1.636 1.00 93.25 86 CYS A C 1
ATOM 616 O O . CYS A 1 86 ? -4.819 -0.939 -2.770 1.00 93.25 86 CYS A O 1
ATOM 618 N N . LEU A 1 87 ? -4.655 -0.385 -0.605 1.00 91.75 87 LEU A N 1
ATOM 619 C CA . LEU A 1 87 ? -3.330 0.223 -0.728 1.00 91.75 87 LEU A CA 1
ATOM 620 C C . LEU A 1 87 ? -2.233 -0.820 -0.957 1.00 91.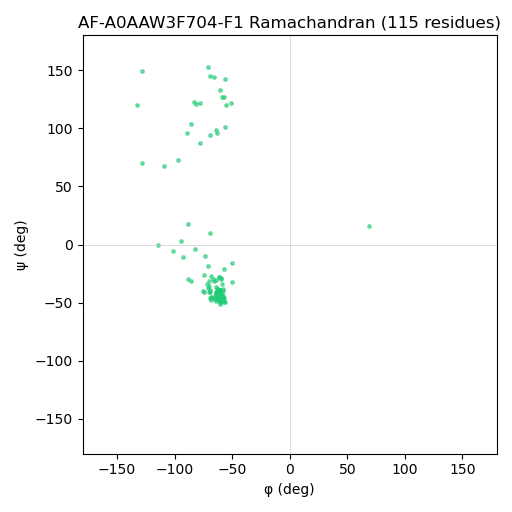75 87 LEU A C 1
ATOM 622 O O . LEU A 1 87 ? -1.291 -0.529 -1.698 1.00 91.75 87 LEU A O 1
ATOM 626 N N . SER A 1 88 ? -2.335 -2.003 -0.343 1.00 90.88 88 SER A N 1
ATOM 627 C CA . SER A 1 88 ? -1.385 -3.091 -0.576 1.00 90.88 88 SER A CA 1
ATOM 628 C C . SER A 1 88 ? -1.509 -3.642 -1.987 1.00 90.88 88 SER A C 1
ATOM 630 O O . SER A 1 88 ? -0.490 -3.775 -2.661 1.00 90.88 88 SER A O 1
ATOM 632 N N . ASP A 1 89 ? -2.735 -3.873 -2.458 1.00 91.06 89 ASP A N 1
ATOM 633 C CA . ASP A 1 89 ? -2.999 -4.380 -3.806 1.00 91.06 89 ASP A CA 1
ATOM 634 C C . ASP A 1 89 ? -2.535 -3.378 -4.864 1.00 91.06 89 ASP A C 1
ATOM 636 O O . ASP A 1 89 ? -1.877 -3.747 -5.834 1.00 91.06 89 ASP A O 1
ATOM 640 N N . TYR A 1 90 ? -2.798 -2.086 -4.641 1.00 89.31 90 TYR A N 1
ATOM 641 C CA . TYR A 1 90 ? -2.297 -1.021 -5.503 1.00 89.31 90 TYR A CA 1
ATOM 642 C C . TYR A 1 90 ? -0.764 -0.995 -5.555 1.00 89.31 90 TYR A C 1
ATOM 644 O O . TYR A 1 90 ? -0.183 -0.961 -6.637 1.00 89.31 90 TYR A O 1
ATOM 652 N N . ALA A 1 91 ? -0.095 -1.024 -4.398 1.00 87.75 91 ALA A N 1
ATOM 653 C CA . ALA A 1 91 ? 1.364 -0.987 -4.338 1.00 87.75 91 ALA A CA 1
ATOM 654 C C . ALA A 1 91 ? 2.000 -2.221 -4.999 1.00 87.75 91 ALA A C 1
ATOM 656 O O . ALA A 1 91 ? 2.978 -2.080 -5.731 1.00 87.75 91 ALA A O 1
ATOM 657 N N . ALA A 1 92 ? 1.444 -3.412 -4.762 1.00 85.75 92 ALA A N 1
ATOM 658 C CA . ALA A 1 92 ? 1.901 -4.651 -5.381 1.00 85.75 92 ALA A CA 1
ATOM 659 C C . ALA A 1 92 ? 1.699 -4.624 -6.902 1.00 85.75 92 ALA A C 1
ATOM 661 O O . ALA A 1 92 ? 2.649 -4.867 -7.642 1.00 85.75 92 ALA A O 1
ATOM 662 N N . GLY A 1 93 ? 0.506 -4.240 -7.365 1.00 85.06 93 GLY A N 1
ATOM 663 C CA . GLY A 1 93 ? 0.183 -4.171 -8.789 1.00 85.06 93 GLY A CA 1
ATOM 664 C C . GLY A 1 93 ? 1.048 -3.170 -9.556 1.00 85.06 93 GLY A C 1
ATOM 665 O O . GLY A 1 93 ? 1.492 -3.462 -10.664 1.00 85.06 93 GLY A O 1
ATOM 666 N N . GLU A 1 94 ? 1.358 -2.015 -8.959 1.00 84.56 94 GLU A N 1
ATOM 667 C CA . GLU A 1 94 ? 2.319 -1.076 -9.545 1.00 84.56 94 GLU A CA 1
ATOM 668 C C . GLU A 1 94 ? 3.700 -1.740 -9.682 1.00 84.56 94 GLU A C 1
ATOM 670 O O . GLU A 1 94 ? 4.267 -1.759 -10.776 1.00 84.56 94 GLU A O 1
ATOM 675 N N . ILE A 1 95 ? 4.231 -2.346 -8.612 1.00 83.25 95 ILE A N 1
ATOM 676 C CA . ILE A 1 95 ? 5.543 -3.017 -8.632 1.00 83.25 95 ILE A CA 1
ATOM 677 C C . ILE A 1 95 ? 5.601 -4.119 -9.702 1.00 83.25 95 ILE A C 1
ATOM 679 O O . ILE A 1 95 ? 6.576 -4.169 -10.456 1.00 83.25 95 ILE A O 1
ATOM 683 N N . GLU A 1 96 ? 4.580 -4.972 -9.794 1.00 83.19 96 GLU A N 1
ATOM 684 C CA . GLU A 1 96 ? 4.493 -6.037 -10.801 1.00 83.19 96 GLU A CA 1
ATOM 685 C C . GLU A 1 96 ? 4.485 -5.464 -12.221 1.00 83.19 96 GLU A C 1
ATOM 687 O O . GLU A 1 96 ? 5.314 -5.841 -13.051 1.00 83.19 96 GLU A O 1
ATOM 692 N N . PHE A 1 97 ? 3.637 -4.464 -12.479 1.00 80.50 97 PHE A N 1
ATOM 693 C CA . PHE A 1 97 ? 3.579 -3.787 -13.773 1.00 80.50 97 PHE A CA 1
ATOM 694 C C . PHE A 1 97 ? 4.931 -3.176 -14.172 1.00 80.50 97 PHE A C 1
ATOM 696 O O . PHE A 1 97 ? 5.328 -3.203 -15.343 1.00 80.50 97 PHE A O 1
ATOM 703 N N . PHE A 1 98 ? 5.666 -2.622 -13.205 1.00 80.25 98 PHE A N 1
ATOM 704 C CA . PHE A 1 98 ? 7.009 -2.109 -13.447 1.00 80.25 98 PHE A CA 1
ATOM 705 C C . PHE A 1 98 ? 8.011 -3.212 -13.768 1.00 80.25 98 PHE A C 1
ATOM 707 O O . PHE A 1 98 ? 8.789 -3.051 -14.709 1.00 80.25 98 PHE A O 1
ATOM 714 N N . ALA A 1 99 ? 7.992 -4.311 -13.014 1.00 76.31 99 ALA A N 1
ATOM 715 C CA . ALA A 1 99 ? 8.881 -5.447 -13.223 1.00 76.31 99 ALA A CA 1
ATOM 716 C C . ALA A 1 99 ? 8.689 -6.054 -14.621 1.00 76.31 99 ALA A C 1
ATOM 718 O O . ALA A 1 99 ? 9.666 -6.206 -15.358 1.00 76.31 99 ALA A O 1
ATOM 719 N N . ASP A 1 100 ? 7.440 -6.281 -15.034 1.00 76.50 100 ASP A N 1
ATOM 720 C CA . ASP A 1 100 ? 7.100 -6.784 -16.369 1.00 76.50 100 ASP A CA 1
ATOM 721 C C . ASP A 1 100 ? 7.601 -5.848 -17.469 1.00 76.50 100 ASP A C 1
ATOM 723 O O . ASP A 1 100 ? 8.155 -6.264 -18.491 1.00 76.50 100 ASP A O 1
ATOM 727 N N . ARG A 1 101 ? 7.430 -4.539 -17.277 1.00 73.56 101 ARG A N 1
ATOM 728 C CA . ARG A 1 101 ? 7.867 -3.543 -18.254 1.00 73.56 101 ARG A CA 1
ATOM 729 C C . ARG A 1 101 ? 9.392 -3.449 -18.334 1.00 73.56 101 ARG A C 1
ATOM 731 O O . ARG A 1 101 ? 9.925 -3.332 -19.436 1.00 73.56 101 ARG A O 1
ATOM 738 N N . ALA A 1 102 ? 10.081 -3.494 -17.197 1.00 72.81 102 ALA A N 1
ATOM 739 C CA . ALA A 1 102 ? 11.538 -3.494 -17.140 1.00 72.81 102 ALA A CA 1
ATOM 740 C C . ALA A 1 102 ? 12.116 -4.742 -17.822 1.00 72.81 102 ALA A C 1
ATOM 742 O O . ALA A 1 102 ? 13.053 -4.626 -18.611 1.00 72.81 102 ALA A O 1
ATOM 743 N N . HIS A 1 103 ? 11.507 -5.909 -17.591 1.00 72.12 103 HIS A N 1
ATOM 744 C CA . HIS A 1 103 ? 11.867 -7.155 -18.261 1.00 72.12 103 HIS A CA 1
ATOM 745 C C . HIS A 1 103 ? 11.711 -7.048 -19.786 1.00 72.12 103 HIS A C 1
ATOM 747 O O . HIS A 1 103 ? 12.659 -7.315 -20.521 1.00 72.12 103 HIS A O 1
ATOM 753 N N . ASN A 1 104 ? 10.561 -6.561 -20.264 1.00 73.06 104 ASN A N 1
ATOM 754 C CA . ASN A 1 104 ? 10.305 -6.370 -21.695 1.00 73.06 104 ASN A CA 1
ATOM 755 C C . ASN A 1 104 ? 11.285 -5.388 -22.362 1.00 73.06 104 ASN A C 1
ATOM 757 O O . ASN A 1 104 ? 11.705 -5.602 -23.501 1.00 73.06 104 ASN A O 1
ATOM 761 N N . GLU A 1 105 ? 11.649 -4.304 -21.673 1.00 73.12 105 GLU A N 1
ATOM 762 C CA . GLU A 1 105 ? 12.590 -3.314 -22.204 1.00 73.12 105 GLU A CA 1
ATOM 763 C C . GLU A 1 105 ? 14.022 -3.866 -22.273 1.00 73.12 105 GLU A C 1
ATOM 765 O O . GLU A 1 105 ? 14.695 -3.674 -23.286 1.00 73.12 105 GLU A O 1
ATOM 770 N N . TYR A 1 106 ? 14.458 -4.617 -21.256 1.00 73.19 106 TYR A N 1
ATOM 771 C CA . TYR A 1 106 ? 15.730 -5.347 -21.278 1.00 73.19 106 TYR A CA 1
ATOM 772 C C . TYR A 1 106 ? 15.788 -6.338 -22.451 1.00 73.19 106 TYR A C 1
ATOM 774 O O . TYR A 1 106 ? 16.751 -6.355 -23.221 1.00 73.19 106 TYR A O 1
ATOM 782 N N . ASP A 1 107 ? 14.725 -7.116 -22.645 1.00 75.19 107 ASP A N 1
ATOM 783 C CA . ASP A 1 107 ? 14.598 -8.069 -23.747 1.00 75.19 107 ASP A CA 1
ATOM 784 C C . ASP A 1 107 ? 14.698 -7.393 -25.121 1.00 75.19 107 ASP A C 1
ATOM 786 O O . ASP A 1 107 ? 15.367 -7.891 -26.032 1.00 75.19 107 ASP A O 1
ATOM 790 N N . ARG A 1 108 ? 14.051 -6.231 -25.275 1.00 72.50 108 ARG A N 1
ATOM 791 C CA . ARG A 1 108 ? 14.070 -5.436 -26.507 1.00 72.50 108 ARG A CA 1
ATOM 792 C C . ARG A 1 108 ? 15.471 -4.923 -26.828 1.00 72.50 108 ARG A C 1
ATOM 794 O O . ARG A 1 108 ? 15.866 -4.929 -27.993 1.00 72.50 108 ARG A O 1
ATOM 801 N N . GLN A 1 109 ? 16.211 -4.459 -25.827 1.00 72.81 109 GLN A N 1
ATOM 802 C CA . GLN A 1 109 ? 17.558 -3.922 -26.019 1.00 72.81 109 GLN A CA 1
ATOM 803 C C . GLN A 1 109 ? 18.549 -5.032 -26.398 1.00 72.81 109 GLN A C 1
ATOM 805 O O . GLN A 1 109 ? 19.228 -4.906 -27.415 1.00 72.81 109 GLN A O 1
ATOM 810 N N . ASN A 1 110 ? 18.526 -6.171 -25.701 1.00 67.81 110 ASN A N 1
ATOM 811 C CA . ASN A 1 110 ? 19.450 -7.279 -25.975 1.00 67.81 110 ASN A CA 1
ATOM 812 C C . ASN A 1 110 ? 19.147 -8.030 -27.283 1.00 67.81 110 ASN A C 1
ATOM 814 O O . ASN A 1 110 ? 20.068 -8.448 -27.982 1.00 67.81 110 ASN A O 1
ATOM 818 N N . LYS A 1 111 ? 17.875 -8.165 -27.686 1.00 63.44 111 LYS A N 1
ATOM 819 C CA . LYS A 1 111 ? 17.528 -8.755 -28.998 1.00 63.44 111 LYS A CA 1
ATOM 820 C C . LYS A 1 111 ? 18.004 -7.892 -30.175 1.00 63.44 111 LYS A C 1
ATOM 822 O O . LYS A 1 111 ? 18.355 -8.432 -31.222 1.00 63.44 111 LYS A O 1
ATOM 827 N N . ASN A 1 112 ? 18.060 -6.568 -30.011 1.00 55.88 112 ASN A N 1
ATOM 828 C CA . ASN A 1 112 ? 18.561 -5.653 -31.042 1.00 55.88 112 ASN A CA 1
ATOM 829 C C . ASN A 1 112 ? 20.090 -5.688 -31.197 1.00 55.88 112 ASN A C 1
ATOM 831 O O . ASN A 1 112 ? 20.588 -5.396 -32.285 1.00 55.88 112 ASN A O 1
ATOM 835 N N . GLU A 1 113 ? 20.829 -6.053 -30.148 1.00 53.97 113 GLU A N 1
ATOM 836 C CA . GLU A 1 113 ? 22.285 -6.228 -30.211 1.00 53.97 113 GLU A CA 1
ATOM 837 C C . GLU A 1 113 ? 22.671 -7.518 -30.945 1.00 53.97 113 GLU A C 1
ATOM 839 O O . GLU A 1 113 ? 23.550 -7.494 -31.803 1.00 53.97 113 GLU A O 1
ATOM 844 N N . VAL A 1 114 ? 21.944 -8.617 -30.713 1.00 55.78 114 VAL A N 1
ATOM 845 C CA . VAL A 1 114 ? 22.182 -9.905 -31.397 1.00 55.78 114 VAL A CA 1
ATOM 846 C C . VAL A 1 114 ? 21.882 -9.833 -32.899 1.00 55.78 114 VAL A C 1
ATOM 848 O O . VAL A 1 114 ? 22.521 -10.516 -33.688 1.00 55.78 114 VAL A O 1
ATOM 851 N N . SER A 1 115 ? 20.944 -8.982 -33.325 1.00 54.03 115 SER A N 1
ATOM 852 C CA . SER A 1 115 ? 20.591 -8.837 -34.746 1.00 54.03 115 SER A CA 1
ATOM 853 C C . SER A 1 115 ? 21.526 -7.906 -35.538 1.00 54.03 115 SER A C 1
ATOM 855 O O . SER A 1 115 ? 21.327 -7.737 -36.742 1.00 54.03 115 SER A O 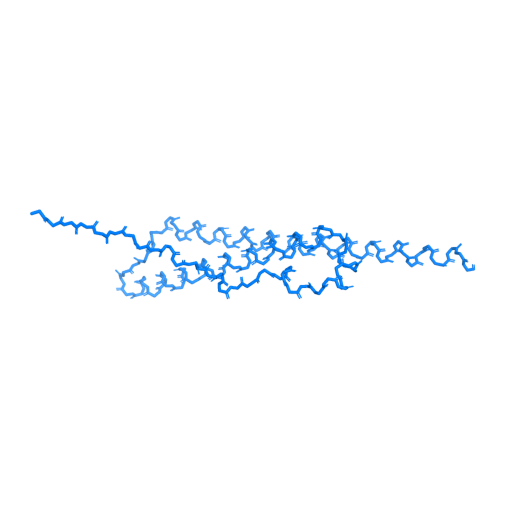1
ATOM 857 N N . ARG A 1 116 ? 22.498 -7.265 -34.874 1.00 49.47 116 ARG A N 1
ATOM 858 C CA . ARG A 1 116 ? 23.481 -6.339 -35.468 1.00 49.47 116 ARG A CA 1
ATOM 859 C C . ARG A 1 116 ? 24.927 -6.856 -35.417 1.00 49.47 116 ARG A C 1
ATOM 861 O O . ARG A 1 116 ? 25.813 -6.132 -35.872 1.00 49.47 116 ARG A O 1
ATOM 868 N N . GLY A 1 117 ? 25.148 -8.049 -34.861 1.00 43.59 117 GLY A N 1
ATOM 869 C CA . GLY A 1 117 ? 26.436 -8.752 -34.832 1.00 43.59 117 GLY A CA 1
ATOM 870 C C . GLY A 1 117 ? 26.624 -9.692 -36.013 1.00 43.59 117 GLY A C 1
ATOM 871 O O . GLY A 1 117 ? 25.615 -10.281 -36.459 1.00 43.59 117 GLY A O 1
#

Solvent-accessible surface area (backbone atoms only — not comparable to full-atom values): 6899 Å² total; per-residue (Å²): 136,85,82,82,88,77,78,75,72,79,74,80,76,72,68,94,65,76,56,66,58,80,70,57,52,76,86,52,42,73,79,50,63,47,70,63,58,46,50,48,51,40,50,36,49,49,32,53,52,50,41,55,54,47,51,51,51,52,53,52,24,51,57,17,49,80,69,77,50,56,75,63,57,73,72,54,51,52,52,48,53,52,49,40,53,54,35,50,52,50,36,50,52,52,54,51,56,48,50,56,50,52,52,53,51,52,51,55,55,55,56,57,53,64,75,73,107

Organism: Burkholderia gladioli (NCBI:txid28095)

Mean predicted aligned error: 12.34 Å

Secondary structure (DSSP, 8-state):
---------------SS--GGGGS-HHHHTTS--HHHHHHHHHHHHHHHHHHHHHHHHHHHHHHHHTT--SS-HHHHHHHHHHHHHHHHHHHHHHHHHHHHHHHHHHHHHHHHHTT-

Nearest PDB structures (foldseek):
  7o3x-assembly1_E  TM=4.787E-01  e=3.137E+00  Synechocystis sp. PCC 6803 substr. Kazusa
  5frg-assembly1_A  TM=3.801E-01  e=2.177E+00  Xenopus tropicalis
  6zw6-assembly1_G  TM=5.200E-01  e=8.317E+00  Nostoc punctiforme

Sequence (117 aa):
MCKTDSTLGAAEIKPVVQRPSDRIDPAHAAVVESGRAINLLNHTFRALIAMNAVAKVLMANGIGNDCGQPIVAGNIEGGLIDALVCLSDYAAGEIEFFADRAHNEYDRQNKNEVSRG